Protein AF-A0A1I0LV18-F1 (afdb_monomer_lite)

pLDDT: mean 87.96, std 12.53, range [53.84, 98.0]

Foldseek 3Di:
DCVVVVVVVVLLLVQLVCQQHDVVQVVCVVVVHHDPVVVCVVPDPDDDDDQSNDDDDDPSHRHD

Radius of gyration: 13.56 Å; chains: 1; bounding box: 29×20×43 Å

InterPro domains:
  IPR029045 ClpP/crotonase-like domain superfamily [SSF52096] (2-58)

Structure (mmCIF, N/CA/C/O backbone):
data_AF-A0A1I0LV18-F1
#
_entry.id   AF-A0A1I0LV18-F1
#
loop_
_atom_site.group_PDB
_atom_site.id
_atom_site.type_symbol
_atom_site.label_atom_id
_atom_site.label_alt_id
_atom_site.label_comp_id
_atom_site.label_asym_id
_atom_site.label_entity_id
_atom_site.label_seq_id
_atom_site.pdbx_PDB_ins_code
_atom_site.Cartn_x
_atom_site.Cartn_y
_atom_site.Cartn_z
_atom_site.occupancy
_atom_site.B_iso_or_equiv
_atom_site.auth_seq_id
_atom_s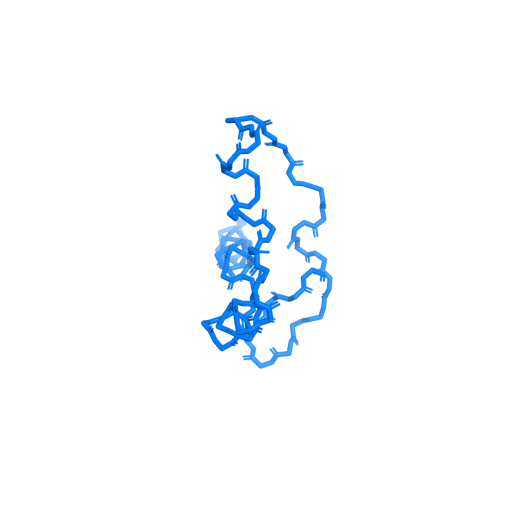ite.auth_comp_id
_atom_site.auth_asym_id
_atom_site.auth_atom_id
_atom_site.pdbx_PDB_model_num
ATOM 1 N N . MET A 1 1 ? 15.514 -1.551 -28.114 1.00 73.25 1 MET A N 1
ATOM 2 C CA . MET A 1 1 ? 14.215 -2.190 -27.805 1.00 73.25 1 MET A CA 1
ATOM 3 C C . MET A 1 1 ? 14.084 -2.193 -26.285 1.00 73.25 1 MET A C 1
ATOM 5 O O . MET A 1 1 ? 15.094 -2.469 -25.657 1.00 73.25 1 MET A O 1
ATOM 9 N N . TRP A 1 2 ? 12.949 -1.778 -25.709 1.00 92.69 2 TRP A N 1
ATOM 10 C CA . TRP A 1 2 ? 12.802 -1.455 -24.267 1.00 92.69 2 TRP A CA 1
ATOM 11 C C . TRP A 1 2 ? 12.120 -2.560 -23.435 1.00 92.69 2 TRP A C 1
ATOM 13 O O . TRP A 1 2 ? 11.609 -2.323 -22.340 1.00 92.69 2 TRP A O 1
ATOM 23 N N . ASP A 1 3 ? 12.034 -3.773 -23.975 1.00 95.69 3 ASP A N 1
ATOM 24 C CA . ASP A 1 3 ? 11.326 -4.880 -23.330 1.00 95.69 3 ASP A CA 1
ATOM 25 C C . ASP A 1 3 ? 11.850 -5.262 -21.933 1.00 95.69 3 ASP A C 1
ATOM 27 O O . ASP A 1 3 ? 11.011 -5.485 -21.051 1.00 95.69 3 ASP A O 1
ATOM 31 N N . PRO A 1 4 ? 13.174 -5.322 -21.662 1.00 94.62 4 PRO A N 1
ATOM 32 C CA . PRO A 1 4 ? 13.649 -5.674 -20.325 1.00 94.62 4 PRO A CA 1
ATOM 33 C C . PRO A 1 4 ? 13.313 -4.596 -19.285 1.00 94.62 4 PRO A C 1
ATOM 35 O O . PRO A 1 4 ? 12.936 -4.925 -18.159 1.00 94.62 4 PRO A O 1
ATOM 38 N N . GLU A 1 5 ? 13.363 -3.315 -19.653 1.00 94.50 5 GLU A N 1
ATOM 39 C CA . GLU A 1 5 ? 12.987 -2.210 -18.768 1.00 94.50 5 GLU A CA 1
ATOM 40 C C . GLU A 1 5 ? 11.485 -2.223 -18.465 1.00 94.50 5 GLU A C 1
ATOM 42 O O . GLU A 1 5 ? 11.076 -2.007 -17.321 1.00 94.50 5 GLU A O 1
ATOM 47 N N . LEU A 1 6 ? 10.651 -2.535 -19.464 1.00 95.25 6 LEU A N 1
ATOM 48 C CA . LEU A 1 6 ? 9.209 -2.700 -19.271 1.00 95.25 6 LEU A CA 1
ATOM 49 C C . LEU A 1 6 ? 8.883 -3.896 -18.365 1.00 95.25 6 LEU A C 1
ATOM 51 O O . LEU A 1 6 ? 7.953 -3.812 -17.559 1.00 95.25 6 LEU A O 1
ATOM 55 N N . ALA A 1 7 ? 9.630 -4.997 -18.469 1.00 95.19 7 ALA A N 1
ATOM 56 C CA . ALA A 1 7 ? 9.460 -6.159 -17.599 1.00 95.19 7 ALA A CA 1
ATOM 57 C C . ALA A 1 7 ? 9.809 -5.836 -16.137 1.00 95.19 7 ALA A C 1
ATOM 59 O O . ALA A 1 7 ? 9.021 -6.131 -15.236 1.00 95.19 7 ALA A O 1
ATOM 60 N N . GLU A 1 8 ? 10.933 -5.160 -15.894 1.00 92.38 8 GLU A N 1
ATOM 61 C CA . GLU A 1 8 ? 11.312 -4.723 -14.546 1.00 92.38 8 GLU A CA 1
ATOM 62 C C . GLU A 1 8 ? 10.311 -3.701 -13.981 1.00 92.38 8 GLU A C 1
ATOM 64 O O . GLU A 1 8 ? 9.947 -3.770 -12.805 1.00 92.38 8 GLU A O 1
ATOM 69 N N . LEU A 1 9 ? 9.788 -2.793 -14.813 1.00 92.38 9 LEU A N 1
ATOM 70 C CA . LEU A 1 9 ? 8.746 -1.855 -14.395 1.00 92.38 9 LEU A CA 1
ATOM 71 C C . LEU A 1 9 ? 7.478 -2.581 -13.918 1.00 92.38 9 LEU A C 1
ATOM 73 O O . LEU A 1 9 ? 6.929 -2.221 -12.875 1.00 92.38 9 LEU A O 1
ATOM 77 N N . ARG A 1 10 ? 7.019 -3.606 -14.651 1.00 92.44 10 ARG A N 1
ATOM 78 C CA . ARG A 1 10 ? 5.866 -4.437 -14.250 1.00 92.44 10 ARG A CA 1
ATOM 79 C C . ARG A 1 10 ? 6.133 -5.148 -12.927 1.00 92.44 10 ARG A C 1
ATOM 81 O O . ARG A 1 10 ? 5.329 -5.027 -12.007 1.00 92.44 10 ARG A O 1
ATOM 88 N N . ARG A 1 11 ? 7.302 -5.776 -12.793 1.00 91.38 11 ARG A N 1
ATOM 89 C CA . ARG A 1 11 ? 7.720 -6.452 -11.559 1.00 91.38 11 ARG A CA 1
ATOM 90 C C . ARG A 1 11 ? 7.700 -5.515 -10.348 1.00 91.38 11 ARG A C 1
ATOM 92 O O . ARG A 1 11 ? 7.210 -5.891 -9.287 1.00 91.38 11 ARG A O 1
ATOM 99 N N . ARG A 1 12 ? 8.205 -4.283 -10.479 1.00 90.69 12 ARG A N 1
ATOM 100 C CA . ARG A 1 12 ? 8.181 -3.309 -9.371 1.00 90.69 12 ARG A CA 1
ATOM 101 C C . ARG A 1 12 ? 6.771 -2.852 -9.009 1.00 90.69 12 ARG A C 1
ATOM 103 O O . ARG A 1 12 ? 6.507 -2.634 -7.832 1.00 90.69 12 ARG A O 1
ATOM 110 N N . ARG A 1 13 ? 5.866 -2.740 -9.986 1.00 90.88 13 ARG A N 1
ATOM 111 C CA . ARG A 1 13 ? 4.448 -2.441 -9.720 1.00 90.88 13 ARG A CA 1
ATOM 112 C C . ARG A 1 13 ? 3.787 -3.567 -8.937 1.00 90.88 13 ARG A C 1
ATOM 114 O O . ARG A 1 13 ? 3.189 -3.303 -7.905 1.00 90.88 13 ARG A O 1
ATOM 121 N N . GLU A 1 14 ? 3.974 -4.814 -9.364 1.00 90.81 14 GLU A N 1
ATOM 122 C CA . GLU A 1 14 ? 3.465 -5.984 -8.635 1.00 90.81 14 GLU A CA 1
ATOM 123 C C . GLU A 1 14 ? 3.986 -6.030 -7.196 1.00 90.81 14 GLU A C 1
ATOM 125 O O . GLU A 1 14 ? 3.260 -6.389 -6.274 1.00 90.81 14 GLU A O 1
ATOM 130 N N . LEU A 1 15 ? 5.242 -5.637 -6.985 1.00 89.56 15 LEU A N 1
ATOM 131 C CA . LEU A 1 15 ? 5.824 -5.542 -5.653 1.00 89.56 15 LEU A CA 1
ATOM 132 C C . LEU A 1 15 ? 5.190 -4.456 -4.782 1.00 89.56 15 LEU A C 1
ATOM 134 O O . LEU A 1 15 ? 4.933 -4.712 -3.605 1.00 89.56 15 LEU A O 1
ATOM 138 N N . ALA A 1 16 ? 4.942 -3.274 -5.347 1.00 89.56 16 ALA A N 1
ATOM 139 C CA . ALA A 1 16 ? 4.282 -2.176 -4.649 1.00 89.56 16 ALA A CA 1
ATOM 140 C C . ALA A 1 16 ? 2.854 -2.558 -4.226 1.00 89.56 16 ALA A C 1
ATOM 142 O O . ALA A 1 16 ? 2.469 -2.319 -3.081 1.00 89.56 16 ALA A O 1
ATOM 143 N N . GLU A 1 17 ? 2.111 -3.249 -5.099 1.00 89.12 17 GLU A N 1
ATOM 144 C CA . GLU A 1 17 ? 0.755 -3.727 -4.795 1.00 89.12 17 GLU A CA 1
ATOM 145 C C . GLU A 1 17 ? 0.707 -4.682 -3.599 1.00 89.12 17 GLU A C 1
ATOM 147 O O . GLU A 1 17 ? -0.268 -4.700 -2.849 1.00 89.12 17 GLU A O 1
ATOM 152 N N . ARG A 1 18 ? 1.782 -5.441 -3.358 1.00 90.56 18 ARG A N 1
ATOM 153 C CA . ARG A 1 18 ? 1.871 -6.343 -2.201 1.00 90.56 18 ARG A CA 1
ATOM 154 C C . ARG A 1 18 ? 2.137 -5.627 -0.874 1.00 90.56 18 ARG A C 1
ATOM 156 O O . ARG A 1 18 ? 2.201 -6.302 0.148 1.00 90.56 18 ARG A O 1
ATOM 163 N N . MET A 1 19 ? 2.332 -4.304 -0.858 1.00 90.00 19 MET A N 1
ATOM 164 C CA . MET A 1 19 ? 2.564 -3.498 0.357 1.00 90.00 19 MET A CA 1
ATOM 165 C C . MET A 1 19 ? 3.716 -4.012 1.249 1.00 90.00 19 MET A C 1
ATOM 167 O O . MET A 1 19 ? 3.709 -3.874 2.475 1.00 90.00 19 MET A O 1
ATOM 171 N N . GLY A 1 20 ? 4.734 -4.620 0.636 1.00 87.25 20 GLY A N 1
ATOM 172 C CA . GLY A 1 20 ? 5.852 -5.242 1.351 1.00 87.25 20 GLY A CA 1
ATOM 173 C C . GLY A 1 20 ? 5.586 -6.658 1.883 1.00 87.25 20 GLY A C 1
ATOM 174 O O . GLY A 1 20 ? 6.387 -7.146 2.673 1.00 87.25 20 GLY A O 1
ATOM 175 N N . GLY A 1 21 ? 4.513 -7.320 1.441 1.00 90.31 21 GLY A N 1
ATOM 176 C CA . GLY A 1 21 ? 4.243 -8.739 1.680 1.00 90.31 21 GLY A CA 1
ATOM 177 C C . GLY A 1 21 ? 3.243 -9.024 2.802 1.00 90.31 21 GLY A C 1
ATOM 178 O O . GLY A 1 21 ? 2.874 -8.147 3.586 1.00 90.31 21 GLY A O 1
ATOM 179 N N . GLU A 1 22 ? 2.821 -10.287 2.877 1.00 92.00 22 GLU A N 1
ATOM 180 C CA . GLU A 1 22 ? 1.773 -10.766 3.790 1.00 92.00 22 GLU A CA 1
ATOM 181 C C . GLU A 1 22 ? 2.079 -10.469 5.260 1.00 92.00 22 GLU A C 1
ATOM 183 O O . GLU A 1 22 ? 1.190 -10.057 5.996 1.00 92.00 22 GLU A O 1
ATOM 188 N N . GLU A 1 23 ? 3.340 -10.589 5.684 1.00 92.69 23 GLU A N 1
ATOM 189 C CA . GLU A 1 23 ? 3.746 -10.314 7.067 1.00 92.69 23 GLU A CA 1
ATOM 190 C C . GLU A 1 23 ? 3.453 -8.862 7.477 1.00 92.69 23 GLU A C 1
ATOM 192 O O . GLU A 1 23 ? 2.963 -8.589 8.575 1.00 92.69 23 GLU A O 1
ATOM 197 N N . ARG A 1 24 ? 3.710 -7.901 6.582 1.00 92.00 24 ARG A N 1
ATOM 198 C CA . ARG A 1 24 ? 3.461 -6.482 6.860 1.00 92.00 24 ARG A CA 1
ATOM 199 C C . ARG A 1 24 ? 1.980 -6.152 6.884 1.00 92.00 24 ARG A C 1
ATOM 201 O O . ARG A 1 24 ? 1.565 -5.372 7.744 1.00 92.00 24 ARG A O 1
ATOM 208 N N . VAL A 1 25 ? 1.212 -6.760 5.983 1.00 94.56 25 VAL A N 1
ATOM 209 C CA . VAL A 1 25 ? -0.252 -6.670 5.969 1.00 94.56 25 VAL A CA 1
ATOM 210 C C . VAL A 1 25 ? -0.821 -7.233 7.270 1.00 94.56 25 VAL A C 1
ATOM 212 O O . VAL A 1 25 ? -1.530 -6.525 7.983 1.00 94.56 25 VAL A O 1
ATOM 215 N N . ALA A 1 26 ? -0.407 -8.441 7.653 1.00 95.62 26 ALA A N 1
ATOM 216 C CA . ALA A 1 26 ? -0.824 -9.087 8.891 1.00 95.62 26 ALA A CA 1
ATOM 217 C C . ALA A 1 26 ? -0.469 -8.245 10.123 1.00 95.62 26 ALA A C 1
ATOM 219 O O . ALA A 1 26 ? -1.298 -8.066 11.013 1.00 95.62 26 ALA A O 1
ATOM 220 N N . ARG A 1 27 ? 0.730 -7.650 10.164 1.00 95.38 27 ARG A N 1
ATOM 221 C CA . ARG A 1 27 ? 1.129 -6.735 11.242 1.00 95.38 27 ARG A CA 1
ATOM 222 C C . ARG A 1 27 ? 0.232 -5.500 11.315 1.00 95.38 27 ARG A C 1
ATOM 224 O O . ARG A 1 27 ? -0.085 -5.050 12.412 1.00 95.38 27 ARG A O 1
ATOM 231 N N . GLN A 1 28 ? -0.172 -4.937 10.178 1.00 95.81 28 GLN A N 1
ATOM 232 C CA . GLN A 1 28 ? -1.096 -3.804 10.157 1.00 95.81 28 GLN A CA 1
ATOM 233 C C . GLN A 1 28 ? -2.467 -4.207 10.710 1.00 95.81 28 GLN A C 1
ATOM 235 O O . GLN A 1 28 ? -2.974 -3.546 11.622 1.00 95.81 28 GLN A O 1
ATOM 240 N N . HIS A 1 29 ? -3.009 -5.333 10.248 1.00 97.75 29 HIS A N 1
ATOM 241 C CA . HIS A 1 29 ? -4.273 -5.882 10.741 1.00 97.75 29 HIS A CA 1
ATOM 242 C C . HIS A 1 29 ? -4.231 -6.227 12.229 1.00 97.75 29 HIS A C 1
ATOM 244 O O . HIS A 1 29 ? -5.185 -5.932 12.944 1.00 97.75 29 HIS A O 1
ATOM 250 N N . ALA A 1 30 ? -3.109 -6.748 12.733 1.00 98.00 30 ALA A N 1
ATOM 251 C CA . ALA A 1 30 ? -2.921 -7.062 14.150 1.00 98.00 30 ALA A CA 1
ATOM 252 C C . ALA A 1 30 ? -3.060 -5.831 15.067 1.00 98.00 30 ALA A C 1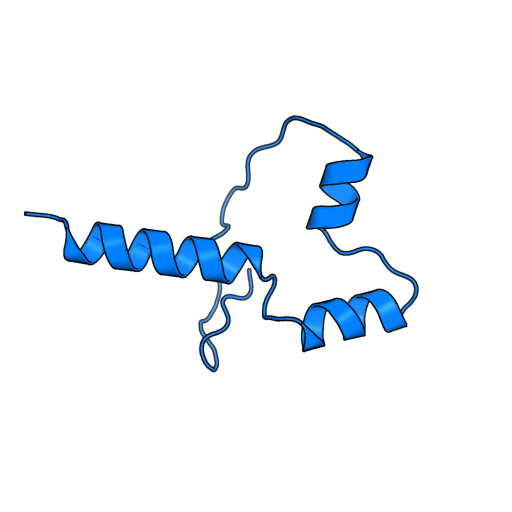
ATOM 254 O O . ALA A 1 30 ? -3.368 -5.971 16.247 1.00 98.00 30 ALA A O 1
ATOM 255 N N . THR A 1 31 ? -2.886 -4.615 14.533 1.00 97.12 31 THR A N 1
ATOM 256 C CA . THR A 1 31 ? -3.133 -3.359 15.267 1.00 97.12 31 THR A CA 1
ATOM 257 C C . THR A 1 31 ? -4.585 -2.868 15.193 1.00 97.12 31 THR A C 1
ATOM 259 O O . THR A 1 31 ? -4.878 -1.756 15.631 1.00 97.12 31 THR A O 1
ATOM 262 N N . GLY A 1 32 ? -5.495 -3.656 14.612 1.00 97.31 32 GLY A N 1
ATOM 263 C CA . GLY A 1 32 ? -6.890 -3.273 14.375 1.00 97.31 32 GLY A CA 1
ATOM 264 C C . GLY A 1 32 ? -7.061 -2.240 13.258 1.00 97.31 32 GLY A C 1
ATOM 265 O O . GLY A 1 32 ? -8.077 -1.550 13.204 1.00 97.31 32 GLY A O 1
ATOM 266 N N . ARG A 1 33 ? -6.058 -2.082 12.384 1.00 97.00 33 ARG A N 1
ATOM 267 C CA . ARG A 1 33 ? -6.055 -1.096 11.295 1.00 97.00 33 ARG A CA 1
ATOM 268 C C . ARG A 1 33 ? -6.188 -1.784 9.945 1.00 97.00 33 ARG A C 1
ATOM 270 O O . ARG A 1 33 ? -5.536 -2.790 9.699 1.00 97.00 33 ARG A O 1
ATOM 277 N N . LEU A 1 34 ? -6.948 -1.167 9.045 1.00 97.19 34 LEU A N 1
ATOM 278 C CA . LEU A 1 34 ? -6.947 -1.507 7.623 1.00 97.19 34 LEU A CA 1
ATOM 279 C C . LEU A 1 34 ? -5.655 -1.030 6.950 1.00 97.19 34 LEU A C 1
ATOM 281 O O . LEU A 1 34 ? -5.086 0.000 7.337 1.00 97.19 34 LEU A O 1
ATOM 285 N N . THR A 1 35 ? -5.235 -1.744 5.912 1.00 96.19 35 THR A N 1
ATOM 286 C CA . THR A 1 35 ? -4.206 -1.329 4.953 1.00 96.19 35 THR A CA 1
ATOM 287 C C . THR A 1 35 ? -4.637 -0.116 4.137 1.00 96.19 35 THR A C 1
ATOM 289 O O . THR A 1 35 ? -5.818 0.225 4.060 1.00 96.19 35 THR A O 1
ATOM 292 N N . VAL A 1 36 ? -3.6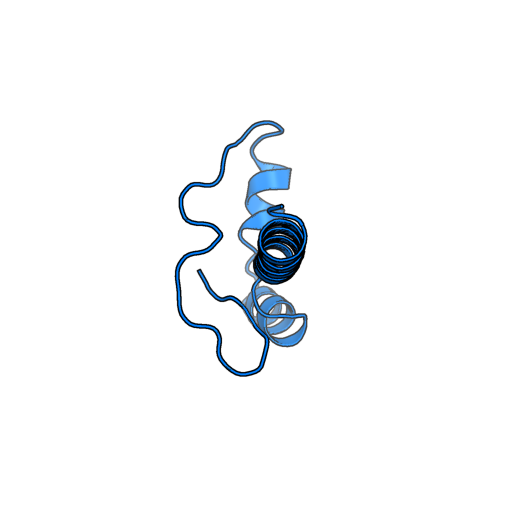79 0.573 3.507 1.00 93.25 36 VAL A N 1
ATOM 293 C CA . VAL A 1 36 ? -4.010 1.713 2.636 1.00 93.25 36 VAL A CA 1
ATOM 294 C C . VAL A 1 36 ? -4.883 1.280 1.455 1.00 93.25 36 VAL A C 1
ATOM 296 O O . VAL A 1 36 ? -5.840 1.976 1.130 1.00 93.25 36 VAL A O 1
ATOM 299 N N . ARG A 1 37 ? -4.619 0.102 0.873 1.00 93.50 37 ARG A N 1
ATOM 300 C CA . ARG A 1 37 ? -5.395 -0.457 -0.242 1.00 93.50 37 ARG A CA 1
ATOM 301 C C . ARG A 1 37 ? -6.836 -0.779 0.166 1.00 93.50 37 ARG A C 1
ATOM 303 O O . ARG A 1 37 ? -7.759 -0.402 -0.546 1.00 93.50 37 ARG A O 1
ATOM 310 N N . GLU A 1 38 ? -7.043 -1.373 1.340 1.00 96.19 38 GLU A N 1
ATOM 311 C CA . GLU A 1 38 ? -8.392 -1.640 1.870 1.00 96.19 38 GLU A CA 1
ATOM 312 C C . GLU A 1 38 ? -9.156 -0.349 2.183 1.00 96.19 38 GLU A C 1
ATOM 314 O O . GLU A 1 38 ? -10.351 -0.248 1.919 1.00 96.19 38 GLU A O 1
ATOM 319 N N . ARG A 1 39 ? -8.468 0.671 2.710 1.00 97.00 39 ARG A N 1
ATOM 320 C CA . ARG A 1 39 ? -9.082 1.984 2.956 1.00 97.00 39 ARG A CA 1
ATOM 321 C C . ARG A 1 39 ? -9.506 2.665 1.662 1.00 97.00 39 ARG A C 1
ATOM 323 O O . ARG A 1 39 ? -10.570 3.270 1.639 1.00 97.00 39 ARG A O 1
ATOM 330 N N . LEU A 1 40 ? -8.686 2.578 0.615 1.00 95.94 40 LEU A N 1
ATOM 331 C CA . LEU A 1 40 ? -9.025 3.110 -0.704 1.00 95.94 40 LEU A CA 1
ATOM 332 C C . LEU A 1 40 ? -10.248 2.390 -1.275 1.00 95.94 40 LEU A C 1
ATOM 334 O O . LEU A 1 40 ? -11.196 3.067 -1.653 1.00 95.94 40 LEU A O 1
ATOM 338 N N . ALA A 1 41 ? -10.275 1.054 -1.223 1.00 95.69 41 ALA A N 1
ATOM 339 C CA . ALA A 1 41 ? -11.408 0.249 -1.685 1.00 95.69 41 ALA A CA 1
ATOM 340 C C . ALA A 1 41 ? -12.727 0.574 -0.959 1.00 95.69 41 ALA A C 1
ATOM 342 O O . ALA A 1 41 ? -13.794 0.485 -1.554 1.00 95.69 41 ALA A O 1
ATOM 343 N N . ALA A 1 42 ? -12.669 0.967 0.317 1.00 97.12 42 ALA A N 1
ATOM 344 C CA . ALA A 1 42 ? -13.852 1.379 1.071 1.00 97.12 42 ALA A CA 1
ATOM 345 C C . ALA A 1 42 ? -14.273 2.841 0.825 1.00 97.12 42 ALA A C 1
ATOM 347 O O . ALA A 1 42 ? -15.399 3.210 1.153 1.00 97.12 42 ALA A O 1
ATOM 348 N N . LEU A 1 43 ? -13.370 3.689 0.319 1.00 97.75 43 LEU A N 1
ATOM 349 C CA . LEU A 1 43 ? -13.576 5.137 0.226 1.00 97.75 43 LEU A CA 1
ATOM 350 C C . LEU A 1 43 ? -13.901 5.612 -1.192 1.00 97.75 43 LEU A C 1
ATOM 352 O O . LEU A 1 43 ? -14.672 6.556 -1.347 1.00 97.75 43 LEU A O 1
ATOM 356 N N . THR A 1 44 ? -13.274 5.028 -2.215 1.00 97.19 44 THR A N 1
ATOM 357 C CA . THR A 1 44 ? -13.415 5.483 -3.600 1.00 97.19 44 THR A CA 1
ATOM 358 C C . THR A 1 44 ? -13.122 4.374 -4.604 1.00 97.19 44 THR A C 1
ATOM 360 O O . THR A 1 44 ? -12.148 3.634 -4.477 1.00 97.19 44 THR A O 1
ATOM 363 N N . ASP A 1 45 ? -13.905 4.350 -5.678 1.00 94.94 45 ASP A N 1
ATOM 364 C CA . ASP A 1 45 ? -13.658 3.499 -6.844 1.00 94.94 45 ASP A CA 1
ATOM 365 C C . ASP A 1 45 ? -12.651 4.1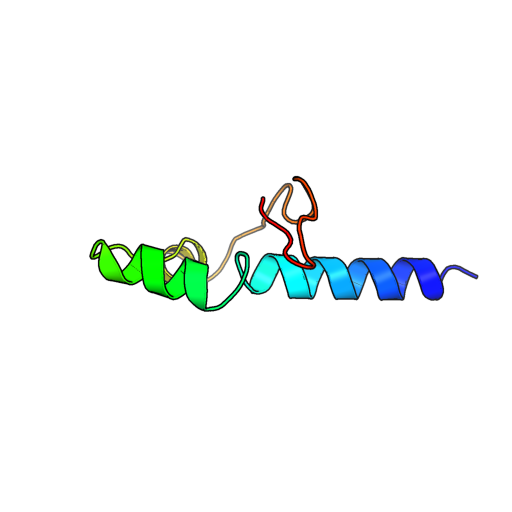26 -7.824 1.00 94.94 45 ASP A C 1
ATOM 367 O O . ASP A 1 45 ? -12.281 3.524 -8.830 1.00 94.94 45 ASP A O 1
ATOM 371 N N . SER A 1 46 ? -12.219 5.369 -7.580 1.00 94.69 46 SER A N 1
ATOM 372 C CA . SER A 1 46 ? -11.320 6.114 -8.466 1.00 94.69 46 SER A CA 1
ATOM 373 C C . SER A 1 46 ? -10.254 6.868 -7.681 1.00 94.69 46 SER A C 1
ATOM 375 O O . SER A 1 46 ? -10.549 7.747 -6.870 1.00 94.69 46 SER A O 1
ATOM 377 N N . TRP A 1 47 ? -8.996 6.530 -7.944 1.00 94.94 47 TRP A N 1
ATOM 378 C CA . TRP A 1 47 ? -7.821 7.185 -7.380 1.00 94.94 47 TRP A CA 1
ATOM 379 C C . TRP A 1 47 ? -6.610 6.947 -8.292 1.00 94.94 47 TRP A C 1
ATOM 381 O O . TRP A 1 47 ? -6.613 6.044 -9.130 1.00 94.94 47 TRP A O 1
ATOM 391 N N . GLN A 1 48 ? -5.573 7.770 -8.144 1.00 93.50 48 GLN A N 1
ATOM 392 C CA . GLN A 1 48 ? -4.303 7.588 -8.843 1.00 93.50 48 GLN A CA 1
ATOM 393 C C . GLN A 1 48 ? -3.156 7.682 -7.846 1.00 93.50 48 GLN A C 1
ATOM 395 O O . GLN A 1 48 ? -3.051 8.659 -7.104 1.00 93.50 48 GLN A O 1
ATOM 400 N N . GLU A 1 49 ? -2.294 6.668 -7.831 1.00 91.56 49 GLU A N 1
ATOM 401 C CA . GLU A 1 49 ? -1.106 6.682 -6.988 1.00 91.56 49 GLU A CA 1
ATOM 402 C C . GLU A 1 49 ? 0.006 7.510 -7.611 1.00 91.56 49 GLU A C 1
ATOM 404 O O . GLU A 1 49 ? 0.372 7.316 -8.772 1.00 91.56 49 GLU A O 1
ATOM 409 N N . ILE A 1 50 ? 0.610 8.372 -6.802 1.00 92.81 50 ILE A N 1
ATOM 410 C CA . ILE A 1 50 ? 1.831 9.082 -7.161 1.00 92.81 50 ILE A CA 1
ATOM 411 C C . ILE A 1 50 ? 2.950 8.519 -6.293 1.00 92.81 50 ILE A C 1
ATOM 413 O O . ILE A 1 50 ? 2.819 8.445 -5.076 1.00 92.81 50 ILE A O 1
ATOM 417 N N . GLY A 1 51 ? 4.051 8.117 -6.928 1.00 88.94 51 GLY A N 1
ATOM 418 C CA . GLY A 1 51 ? 5.220 7.607 -6.213 1.00 88.94 51 GLY A CA 1
ATOM 419 C C . GLY A 1 51 ? 5.147 6.133 -5.805 1.00 88.94 51 GLY A C 1
ATOM 420 O O . GLY A 1 51 ? 5.965 5.704 -5.012 1.00 88.94 51 GLY A O 1
ATOM 421 N N . ALA A 1 52 ? 4.262 5.311 -6.380 1.00 88.44 52 ALA A N 1
ATOM 422 C CA . ALA A 1 52 ? 4.170 3.878 -6.040 1.00 88.44 52 ALA A CA 1
ATOM 423 C C . ALA A 1 52 ? 5.499 3.101 -6.168 1.00 88.44 52 ALA A C 1
ATOM 425 O O . ALA A 1 52 ? 5.675 2.051 -5.560 1.00 88.44 52 ALA A O 1
ATOM 426 N N . LEU A 1 53 ? 6.429 3.605 -6.988 1.00 88.31 53 LEU A N 1
ATOM 427 C CA . LEU A 1 53 ? 7.734 2.991 -7.233 1.00 88.31 53 LEU A CA 1
ATOM 428 C C . LEU A 1 53 ? 8.879 3.624 -6.429 1.00 88.31 53 LEU A C 1
ATOM 430 O O . LEU A 1 53 ? 10.041 3.276 -6.657 1.00 88.31 53 LEU A O 1
ATOM 434 N N . THR A 1 54 ? 8.580 4.583 -5.550 1.00 83.62 54 THR A N 1
ATOM 435 C CA . THR A 1 54 ? 9.584 5.179 -4.666 1.00 83.62 54 THR A CA 1
ATOM 436 C C . THR A 1 54 ? 9.911 4.248 -3.503 1.00 83.62 54 THR A C 1
ATOM 438 O O . THR A 1 54 ? 9.240 3.245 -3.274 1.00 83.62 54 THR A O 1
ATOM 441 N N . GLY A 1 55 ? 10.979 4.583 -2.781 1.00 74.00 55 GLY A N 1
ATOM 442 C CA . GLY A 1 55 ? 11.444 3.818 -1.632 1.00 74.00 55 GLY A CA 1
ATOM 443 C C . GLY A 1 55 ? 12.537 2.808 -1.971 1.00 74.00 55 GLY A C 1
ATOM 444 O O . GLY A 1 55 ? 13.043 2.732 -3.094 1.00 74.00 55 GLY A O 1
ATOM 445 N N . ARG A 1 56 ? 12.986 2.078 -0.946 1.00 66.69 56 ARG A N 1
ATOM 446 C CA . ARG A 1 56 ? 14.133 1.169 -1.049 1.00 66.69 56 ARG A CA 1
ATOM 447 C C . ARG A 1 56 ? 13.646 -0.265 -1.193 1.00 66.69 56 ARG A C 1
ATOM 449 O O . ARG A 1 56 ? 12.853 -0.734 -0.381 1.00 66.69 56 ARG A O 1
ATOM 456 N N . ALA A 1 57 ? 14.173 -0.967 -2.193 1.00 58.97 57 ALA A N 1
ATOM 457 C CA . ALA A 1 57 ? 14.052 -2.413 -2.255 1.00 58.97 57 ALA A CA 1
ATOM 458 C C . ALA A 1 57 ? 14.965 -3.017 -1.179 1.00 5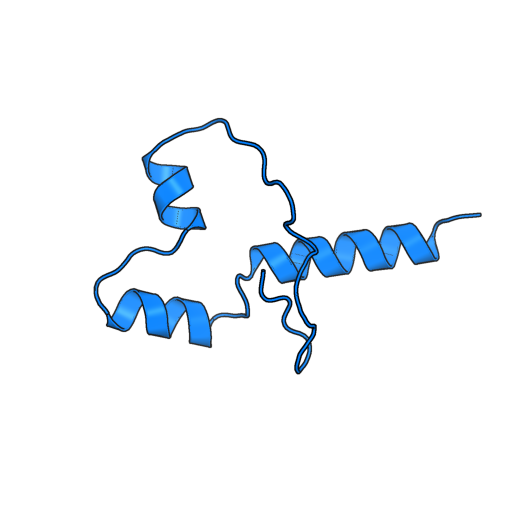8.97 57 ALA A C 1
ATOM 460 O O . ALA A 1 57 ? 16.188 -2.986 -1.319 1.00 58.97 57 ALA A O 1
ATOM 461 N N . ALA A 1 58 ? 14.378 -3.517 -0.097 1.00 56.62 58 ALA A N 1
ATOM 462 C CA . ALA A 1 58 ? 15.049 -4.426 0.823 1.00 56.62 58 ALA A CA 1
ATOM 463 C 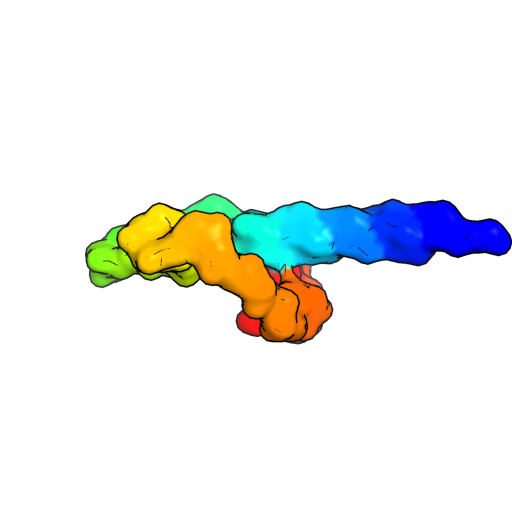C . ALA A 1 58 ? 14.413 -5.803 0.621 1.00 56.62 58 ALA A C 1
ATOM 465 O O . ALA A 1 58 ? 13.187 -5.917 0.591 1.00 56.62 58 ALA A O 1
ATOM 466 N N . ASP A 1 59 ? 15.244 -6.817 0.392 1.00 57.78 59 ASP A N 1
ATOM 467 C CA . ASP A 1 59 ? 14.846 -8.231 0.441 1.00 57.78 59 ASP A CA 1
ATOM 468 C C . ASP A 1 59 ? 13.696 -8.616 -0.506 1.00 57.78 59 ASP A C 1
ATOM 470 O O . ASP A 1 59 ? 12.867 -9.473 -0.219 1.00 57.78 59 ASP A O 1
ATOM 474 N N . GLY A 1 60 ? 13.636 -7.963 -1.671 1.00 60.62 60 GLY A N 1
ATOM 475 C CA . GLY A 1 60 ? 12.614 -8.238 -2.676 1.00 60.62 60 GLY A CA 1
ATOM 476 C C . GLY A 1 60 ? 11.234 -7.668 -2.352 1.00 60.62 60 GLY A C 1
ATOM 477 O O . GLY A 1 60 ? 10.296 -8.015 -3.057 1.00 60.62 60 GLY A O 1
ATOM 478 N N . GLY A 1 61 ? 11.095 -6.794 -1.349 1.00 59.47 61 GLY A N 1
ATOM 479 C CA . GLY A 1 61 ? 9.898 -5.986 -1.111 1.00 59.47 61 GLY A CA 1
ATOM 480 C C . GLY A 1 61 ? 10.091 -4.544 -1.583 1.00 59.47 61 GLY A C 1
ATOM 481 O O . GLY A 1 61 ? 11.141 -3.948 -1.342 1.00 59.47 61 GLY A O 1
ATOM 482 N N . LEU A 1 62 ? 9.081 -3.960 -2.236 1.00 62.97 62 LEU A N 1
ATOM 483 C CA . LEU A 1 62 ? 9.032 -2.515 -2.458 1.00 62.97 62 LEU A CA 1
ATOM 484 C C . LEU A 1 62 ? 8.194 -1.892 -1.338 1.00 62.97 62 LEU A C 1
ATOM 486 O O . LEU A 1 62 ? 7.044 -2.278 -1.134 1.00 62.97 62 LEU A O 1
ATOM 490 N N . THR A 1 63 ? 8.794 -0.977 -0.579 1.00 56.22 63 THR A N 1
ATOM 491 C CA . THR A 1 63 ? 8.075 -0.181 0.423 1.00 56.22 63 THR A CA 1
ATOM 492 C C . THR A 1 63 ? 8.023 1.250 -0.086 1.00 56.22 63 THR A C 1
ATOM 494 O O . THR A 1 63 ? 9.108 1.819 -0.213 1.00 56.22 63 THR A O 1
ATOM 497 N N . PRO A 1 64 ? 6.841 1.808 -0.385 1.00 53.84 64 PRO A N 1
ATOM 498 C CA . PRO A 1 64 ? 6.687 3.242 -0.606 1.00 53.84 64 PRO A CA 1
ATOM 499 C C . PRO A 1 64 ? 7.149 4.067 0.601 1.00 53.84 64 PRO A C 1
ATOM 501 O O . PRO A 1 64 ? 6.946 3.602 1.750 1.00 53.84 64 PRO A O 1
#

Organism: NCBI:txid568860

Sequence (64 aa):
MWDPELAELRRRRELAERMGGEERVARQHATGRLTVRERLAALTDSWQEIGALTGRAADGGLTP

Secondary structure (DSSP, 8-state):
--HHHHHHHHHHHHHHHTTT-HHHHHHHHHTT---HHHHHHHH-S----SSTT-S-EETTEE--